Protein AF-A0A2V7Q724-F1 (afdb_monomer_lite)

Sequence (161 aa):
MIMWSYTSRVAALALVVAALACSDRPPGTAPDAPPGVPAPPTPTPSAATSPELLARSLALALGDPAFRAHVKAELDRSPFREHKLPFQRFLAAGPGGGEALATMARRTGVATADLAREADRAIPLEMYLPVPEHRRRWTGDANVLVATAIADHDVPVAFDV

Structure (mmCIF, N/CA/C/O backbone):
data_AF-A0A2V7Q724-F1
#
_entry.id   AF-A0A2V7Q724-F1
#
loop_
_atom_site.group_PDB
_atom_site.id
_atom_site.type_symbol
_atom_site.label_atom_id
_atom_site.label_alt_id
_atom_site.label_comp_id
_atom_site.label_asym_id
_atom_site.label_entity_id
_atom_site.label_seq_id
_atom_site.pdbx_PDB_ins_code
_atom_site.Cartn_x
_atom_site.Cartn_y
_atom_site.Cartn_z
_atom_site.occupancy
_atom_site.B_iso_or_equiv
_atom_site.auth_seq_id
_atom_site.auth_comp_id
_atom_site.auth_asym_id
_atom_site.auth_atom_id
_atom_site.pdbx_PDB_model_num
ATOM 1 N N . MET A 1 1 ? 45.290 34.464 -7.649 1.00 43.31 1 MET A N 1
ATOM 2 C CA . MET A 1 1 ? 45.678 34.904 -6.294 1.00 43.31 1 MET A CA 1
ATOM 3 C C . MET A 1 1 ? 44.991 36.241 -6.046 1.00 43.31 1 MET A C 1
ATOM 5 O O . MET A 1 1 ? 45.466 37.254 -6.532 1.00 43.31 1 MET A O 1
ATOM 9 N N . ILE A 1 2 ? 43.806 36.226 -5.428 1.00 49.03 2 ILE A N 1
ATOM 10 C CA . ILE A 1 2 ? 43.063 37.432 -5.035 1.00 49.03 2 ILE A CA 1
ATOM 11 C C . ILE A 1 2 ? 42.739 37.251 -3.558 1.00 49.03 2 ILE A C 1
ATOM 13 O O . ILE A 1 2 ? 42.029 36.329 -3.170 1.00 49.03 2 ILE A O 1
ATOM 17 N N . MET A 1 3 ? 43.370 38.099 -2.760 1.00 41.12 3 MET A N 1
ATOM 18 C CA . MET A 1 3 ? 43.223 38.226 -1.323 1.00 41.12 3 MET A CA 1
ATOM 19 C C . MET A 1 3 ? 42.362 39.466 -1.095 1.00 41.12 3 MET A C 1
ATOM 21 O O . MET A 1 3 ? 42.745 40.548 -1.529 1.00 41.12 3 MET A O 1
ATOM 25 N N . TRP A 1 4 ? 41.216 39.316 -0.436 1.00 44.16 4 TRP A N 1
ATOM 26 C CA . TRP A 1 4 ? 40.556 40.430 0.240 1.00 44.16 4 TRP A CA 1
ATOM 27 C C . TRP A 1 4 ? 39.804 39.895 1.461 1.00 44.16 4 TRP A C 1
ATOM 29 O O . TRP A 1 4 ? 38.669 39.431 1.389 1.00 44.16 4 TRP A O 1
ATOM 39 N N . SER A 1 5 ? 40.501 39.926 2.591 1.00 51.12 5 SER A N 1
ATOM 40 C CA . SER A 1 5 ? 39.960 39.857 3.947 1.00 51.12 5 SER A CA 1
ATOM 41 C C . SER A 1 5 ? 39.009 41.027 4.180 1.00 51.12 5 SER A C 1
ATOM 43 O O . SER A 1 5 ? 39.367 42.106 3.749 1.00 51.12 5 SER A O 1
ATOM 45 N N . TYR A 1 6 ? 37.901 40.887 4.914 1.00 49.62 6 TYR A N 1
ATOM 46 C CA . TYR A 1 6 ? 37.545 41.852 5.971 1.00 49.62 6 TYR A CA 1
ATOM 47 C C . TYR A 1 6 ? 36.312 41.408 6.784 1.00 49.62 6 TYR A C 1
ATOM 49 O O . TYR A 1 6 ? 35.207 41.255 6.276 1.00 49.62 6 TYR A O 1
ATOM 57 N N . THR A 1 7 ? 36.557 41.317 8.095 1.00 54.69 7 THR A N 1
ATOM 58 C CA . THR A 1 7 ? 35.671 41.655 9.226 1.00 54.69 7 THR A CA 1
ATOM 59 C C . THR A 1 7 ? 34.401 40.852 9.506 1.00 54.69 7 THR A C 1
ATOM 61 O O . THR A 1 7 ? 33.315 41.121 9.005 1.00 54.69 7 THR A O 1
ATOM 64 N N . SER A 1 8 ? 34.572 39.967 10.489 1.00 50.75 8 SER A N 1
ATOM 65 C CA . SER A 1 8 ? 33.755 39.769 11.690 1.00 50.75 8 SER A CA 1
ATOM 66 C C . SER A 1 8 ? 32.510 40.649 11.854 1.00 50.75 8 SER A C 1
ATOM 68 O O . SER A 1 8 ? 32.603 41.867 12.009 1.00 50.75 8 SER A O 1
ATOM 70 N N . ARG A 1 9 ? 31.362 39.989 12.028 1.00 58.19 9 ARG A N 1
ATOM 71 C CA . ARG A 1 9 ? 30.262 40.490 12.856 1.00 58.19 9 ARG A CA 1
ATOM 72 C C . ARG A 1 9 ? 29.872 39.417 13.864 1.00 58.19 9 ARG A C 1
ATOM 74 O O . ARG A 1 9 ? 29.325 38.380 13.511 1.00 58.19 9 ARG A O 1
ATOM 81 N N . VAL A 1 10 ? 30.216 39.690 15.117 1.00 52.09 10 VAL A N 1
ATOM 82 C CA . VAL A 1 10 ? 29.709 39.012 16.309 1.00 52.09 10 VAL A CA 1
ATOM 83 C C . VAL A 1 10 ? 28.299 39.538 16.578 1.00 52.09 10 VAL A C 1
ATOM 85 O O . VAL A 1 10 ? 28.134 40.750 16.669 1.00 52.09 10 VAL A O 1
ATOM 88 N N . ALA A 1 11 ? 27.314 38.648 16.704 1.00 52.06 11 ALA A N 1
ATOM 89 C CA . ALA A 1 11 ? 26.039 38.827 17.419 1.00 52.06 11 ALA A CA 1
ATOM 90 C C . ALA A 1 11 ? 25.198 37.561 17.197 1.00 52.06 11 ALA A C 1
ATOM 92 O O . ALA A 1 11 ? 25.201 37.025 16.099 1.00 52.06 11 ALA A O 1
ATOM 93 N N . ALA A 1 12 ? 24.410 37.023 18.112 1.00 52.56 12 ALA A N 1
ATOM 94 C CA . ALA A 1 12 ? 24.266 37.145 19.549 1.00 52.56 12 ALA A CA 1
ATOM 95 C C . ALA A 1 12 ? 23.524 35.860 19.958 1.00 52.56 12 ALA A C 1
ATOM 97 O O . ALA A 1 12 ? 22.737 35.306 19.191 1.00 52.56 12 ALA A O 1
ATOM 98 N N . LEU A 1 13 ? 23.827 35.382 21.154 1.00 47.59 13 LEU A N 1
ATOM 99 C CA . LEU A 1 13 ? 23.265 34.203 21.793 1.00 47.59 13 LEU A CA 1
ATOM 100 C C . LEU A 1 13 ? 21.746 34.374 21.995 1.00 47.59 13 LEU A C 1
ATOM 102 O O . LEU A 1 13 ? 21.325 35.363 22.591 1.00 47.59 13 LEU A O 1
ATOM 106 N N . ALA A 1 14 ? 20.939 33.397 21.583 1.00 53.50 14 ALA A N 1
ATOM 107 C CA . ALA A 1 14 ? 19.566 33.250 22.063 1.00 53.50 14 ALA A CA 1
ATOM 108 C C . ALA A 1 14 ? 19.327 31.783 22.443 1.00 53.50 14 ALA A C 1
ATOM 110 O O . ALA A 1 14 ? 19.028 30.929 21.612 1.00 53.50 14 ALA A O 1
ATOM 111 N N . LEU A 1 15 ? 19.536 31.515 23.731 1.00 47.84 15 LEU A N 1
ATOM 112 C CA . LEU A 1 15 ? 19.131 30.307 24.441 1.00 47.84 15 LEU A CA 1
ATOM 113 C C . LEU A 1 15 ? 17.601 30.210 24.41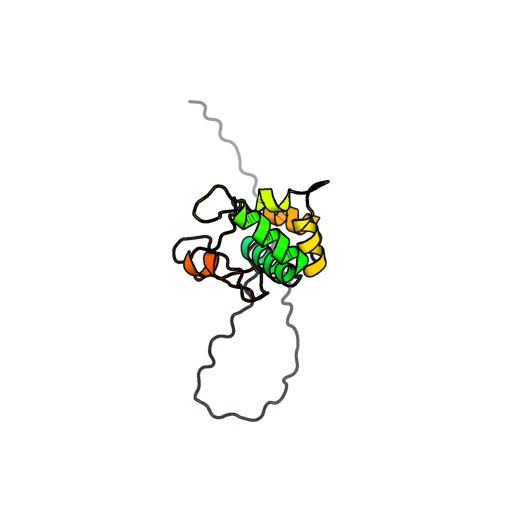7 1.00 47.84 15 LEU A C 1
ATOM 115 O O . LEU A 1 15 ? 16.925 31.025 25.044 1.00 47.84 15 LEU A O 1
ATOM 119 N N . VAL A 1 16 ? 17.054 29.204 23.736 1.00 57.56 16 VAL A N 1
ATOM 120 C CA . VAL A 1 16 ? 15.653 28.805 23.917 1.00 57.56 16 VAL A CA 1
ATOM 121 C C . VAL A 1 16 ? 15.633 27.645 24.904 1.00 57.56 16 VAL A C 1
ATOM 123 O O . VAL A 1 16 ? 15.957 26.508 24.571 1.00 57.56 16 VAL A O 1
ATOM 126 N N . VAL A 1 17 ? 15.282 27.967 26.148 1.00 61.53 17 VAL A N 1
ATOM 127 C CA . VAL A 1 17 ? 14.951 27.003 27.199 1.00 61.53 17 VAL A CA 1
ATOM 128 C C . VAL A 1 17 ? 13.528 26.519 26.924 1.00 61.53 17 VAL A C 1
ATOM 130 O O . VAL A 1 17 ? 12.565 27.234 27.193 1.00 61.53 17 VAL A O 1
ATOM 133 N N . ALA A 1 18 ? 13.385 25.328 26.343 1.00 57.84 18 ALA A N 1
ATOM 134 C CA . ALA A 1 18 ? 12.091 24.664 26.252 1.00 57.84 18 ALA A CA 1
ATOM 135 C C . ALA A 1 18 ? 11.789 23.979 27.591 1.00 57.84 18 ALA A C 1
ATOM 137 O O . ALA A 1 18 ? 12.589 23.198 28.107 1.00 57.84 18 ALA A O 1
ATOM 138 N N . ALA A 1 19 ? 10.644 24.341 28.163 1.00 59.16 19 ALA A N 1
ATOM 139 C CA . ALA A 1 19 ? 10.174 23.909 29.464 1.00 59.16 19 ALA A CA 1
ATOM 140 C C . ALA A 1 19 ? 10.036 22.381 29.563 1.00 59.16 19 ALA A C 1
ATOM 142 O O . ALA A 1 19 ? 9.465 21.724 28.693 1.00 59.16 19 ALA A O 1
ATOM 143 N N . LEU A 1 20 ? 10.524 21.854 30.686 1.00 50.28 20 LEU A N 1
ATOM 144 C CA . LEU A 1 20 ? 10.208 20.539 31.228 1.00 50.28 20 LEU A CA 1
ATOM 145 C C . LEU A 1 20 ? 8.684 20.375 31.320 1.00 50.28 20 LEU A C 1
ATOM 147 O O . LEU A 1 20 ? 8.048 20.916 32.224 1.00 50.28 20 LEU A O 1
ATOM 151 N N . ALA A 1 21 ? 8.097 19.598 30.413 1.00 48.31 21 ALA A N 1
ATOM 152 C CA . ALA A 1 21 ? 6.774 19.026 30.620 1.00 48.31 21 ALA A CA 1
ATOM 153 C C . ALA A 1 21 ? 6.901 17.867 31.624 1.00 48.31 21 ALA A C 1
ATOM 155 O O . ALA A 1 21 ? 6.884 16.693 31.259 1.00 48.31 21 ALA A O 1
ATOM 156 N N . CYS A 1 22 ? 7.070 18.205 32.904 1.00 51.75 22 CYS A N 1
ATOM 157 C CA . CYS A 1 22 ? 6.838 17.275 34.001 1.00 51.75 22 CYS A CA 1
ATOM 158 C C . CYS A 1 22 ? 5.340 16.955 34.017 1.00 51.75 22 CYS A C 1
ATOM 160 O O . CYS A 1 22 ? 4.536 17.735 34.521 1.00 51.75 22 CYS A O 1
ATOM 162 N N . SER A 1 23 ? 4.954 15.829 33.419 1.00 49.91 23 SER A N 1
ATOM 163 C CA . SER A 1 23 ? 3.627 15.265 33.653 1.00 49.91 23 SER A CA 1
ATOM 164 C C . SER A 1 23 ? 3.591 14.738 35.083 1.00 49.91 23 SER A C 1
ATOM 166 O O . SER A 1 23 ? 4.176 13.701 35.387 1.00 49.91 23 SER A O 1
ATOM 168 N N . ASP A 1 24 ? 2.938 15.498 35.953 1.00 50.69 24 ASP A N 1
ATOM 169 C CA . ASP A 1 24 ? 2.616 15.115 37.319 1.00 50.69 24 ASP A CA 1
ATOM 170 C C . ASP A 1 24 ? 1.574 13.985 37.278 1.00 50.69 24 ASP A C 1
ATOM 172 O O . ASP A 1 24 ? 0.452 14.164 36.794 1.00 50.69 24 ASP A O 1
ATOM 176 N N . ARG A 1 25 ? 1.961 12.782 37.710 1.00 50.88 25 ARG A N 1
ATOM 177 C CA . ARG A 1 25 ? 1.044 11.654 37.900 1.00 50.88 25 ARG A CA 1
ATOM 178 C C . ARG A 1 25 ? 1.240 11.133 39.320 1.00 50.88 25 ARG A C 1
ATOM 180 O O . ARG A 1 25 ? 2.311 10.591 39.599 1.00 50.88 25 ARG A O 1
ATOM 187 N N . PRO A 1 26 ? 0.245 11.253 40.216 1.00 60.31 26 PRO A N 1
ATOM 188 C CA . PRO A 1 26 ? 0.351 10.643 41.528 1.00 60.31 26 PRO A CA 1
ATOM 189 C C . PRO A 1 26 ? 0.379 9.107 41.405 1.00 60.31 26 PRO A C 1
ATOM 191 O O . PRO A 1 26 ? -0.214 8.542 40.476 1.00 60.31 26 PRO A O 1
ATOM 194 N N . PRO A 1 27 ? 1.096 8.429 42.316 1.00 50.75 27 PRO A N 1
ATOM 195 C CA . PRO A 1 27 ? 1.435 7.021 42.192 1.00 50.75 27 PRO A CA 1
ATOM 196 C C . PRO A 1 27 ? 0.205 6.144 42.429 1.00 50.75 27 PRO A C 1
ATOM 198 O O . PRO A 1 27 ? -0.467 6.246 43.452 1.00 50.75 27 PRO A O 1
ATOM 201 N N . GLY A 1 28 ? -0.071 5.246 41.483 1.00 37.72 28 GLY A N 1
ATOM 202 C CA . GLY A 1 28 ? -0.939 4.105 41.742 1.00 37.72 28 GLY A CA 1
ATOM 203 C C . GLY A 1 28 ? -0.184 3.116 42.621 1.00 37.72 28 GLY A C 1
ATOM 204 O O . GLY A 1 28 ? 0.817 2.550 42.189 1.00 37.72 28 GLY A O 1
ATOM 205 N N . THR A 1 29 ? -0.636 2.931 43.856 1.00 49.12 29 THR A N 1
ATOM 206 C CA . THR A 1 29 ? -0.117 1.921 44.780 1.00 49.12 29 THR A CA 1
ATOM 207 C C . THR A 1 29 ? -0.375 0.531 44.194 1.00 49.12 29 THR A C 1
ATOM 209 O O . THR A 1 29 ? -1.513 0.064 44.180 1.00 49.12 29 THR A O 1
ATOM 212 N N . ALA A 1 30 ? 0.666 -0.124 43.682 1.00 52.94 30 ALA A N 1
ATOM 213 C CA . ALA A 1 30 ? 0.639 -1.551 43.377 1.00 52.94 30 ALA A CA 1
ATOM 214 C C . ALA A 1 30 ? 1.127 -2.344 44.608 1.00 52.94 30 ALA A C 1
ATOM 216 O O . ALA A 1 30 ? 1.979 -1.835 45.340 1.00 52.94 30 ALA A O 1
ATOM 217 N N . PRO A 1 31 ? 0.607 -3.558 44.867 1.00 51.31 31 PRO A N 1
ATOM 218 C CA . PRO A 1 31 ? 1.101 -4.409 45.945 1.00 51.31 31 PRO A CA 1
ATOM 219 C C . PRO A 1 31 ? 2.533 -4.871 45.651 1.00 51.31 31 PRO A C 1
ATOM 221 O O . PRO A 1 31 ? 2.845 -5.208 44.508 1.00 51.31 31 PRO A O 1
ATOM 224 N N . ASP A 1 32 ? 3.366 -4.908 46.692 1.00 49.59 32 ASP A N 1
ATOM 225 C CA . ASP A 1 32 ? 4.729 -5.450 46.672 1.00 49.59 32 ASP A CA 1
ATOM 226 C C . ASP A 1 32 ? 4.777 -6.817 45.966 1.00 49.59 32 ASP A C 1
ATOM 228 O O . ASP A 1 32 ? 4.123 -7.776 46.385 1.00 49.59 32 ASP A O 1
ATOM 232 N N . ALA A 1 33 ? 5.575 -6.903 44.901 1.00 57.56 33 ALA A N 1
ATOM 233 C CA . ALA A 1 33 ? 5.959 -8.153 44.257 1.00 57.56 33 ALA A CA 1
ATOM 234 C C . ALA A 1 33 ? 7.447 -8.433 44.553 1.00 57.56 33 ALA A C 1
ATOM 236 O O . ALA A 1 33 ? 8.237 -7.489 44.630 1.00 57.56 33 ALA A O 1
ATOM 237 N N . PRO A 1 34 ? 7.858 -9.704 44.730 1.00 55.53 34 PRO A N 1
ATOM 238 C CA . PRO A 1 34 ? 9.189 -10.044 45.224 1.00 55.53 34 PRO A CA 1
ATOM 239 C C . PRO A 1 34 ? 10.306 -9.597 44.263 1.00 55.53 34 PRO A C 1
ATOM 241 O O . PRO A 1 34 ? 10.118 -9.627 43.044 1.00 55.53 34 PRO A O 1
ATOM 244 N N . PRO A 1 35 ? 11.499 -9.249 44.777 1.00 53.69 35 PRO A N 1
ATOM 245 C CA . PRO A 1 35 ? 12.625 -8.858 43.942 1.00 53.69 35 PRO A CA 1
ATOM 246 C C . PRO A 1 35 ? 13.177 -10.089 43.215 1.00 53.69 35 PRO A C 1
ATOM 248 O O . PRO A 1 35 ? 13.554 -11.063 43.866 1.00 53.69 35 PRO A O 1
ATOM 251 N N . GLY A 1 36 ? 13.274 -10.055 41.880 1.00 59.56 36 GLY A N 1
ATOM 252 C CA . GLY A 1 36 ? 14.086 -11.069 41.195 1.00 59.56 36 GLY A CA 1
ATOM 253 C C . GLY A 1 36 ? 13.810 -11.433 39.742 1.00 59.56 36 GLY A C 1
ATOM 254 O O . GLY A 1 36 ? 14.354 -12.445 39.313 1.00 59.56 36 GLY A O 1
ATOM 255 N N . VAL A 1 37 ? 13.043 -10.670 38.956 1.00 55.28 37 VAL A N 1
ATOM 256 C CA . VAL A 1 37 ? 13.021 -10.879 37.494 1.00 55.28 37 VAL A CA 1
ATOM 257 C C . VAL A 1 37 ? 13.244 -9.548 36.770 1.00 55.28 37 VAL A C 1
ATOM 259 O O . VAL A 1 37 ? 12.431 -8.636 36.926 1.00 55.28 37 VAL A O 1
ATOM 262 N N . PRO A 1 38 ? 14.340 -9.368 36.007 1.00 57.88 38 PRO A N 1
ATOM 263 C CA . PRO A 1 38 ? 14.423 -8.242 35.093 1.00 57.88 38 PRO A CA 1
ATOM 264 C C . PRO A 1 38 ? 13.329 -8.428 34.042 1.00 57.88 38 PRO A C 1
ATOM 266 O O . PRO A 1 38 ? 13.340 -9.394 33.278 1.00 57.88 38 PRO A O 1
ATOM 269 N N . ALA A 1 39 ? 12.351 -7.523 34.050 1.00 63.38 39 ALA A N 1
ATOM 270 C CA . ALA A 1 39 ? 11.365 -7.443 32.989 1.00 63.38 39 ALA A CA 1
ATOM 271 C C . ALA A 1 39 ? 12.102 -7.259 31.649 1.00 63.38 39 ALA A C 1
ATOM 273 O O . ALA A 1 39 ? 13.088 -6.512 31.602 1.00 63.38 39 ALA A O 1
ATOM 274 N N . PRO A 1 40 ? 11.662 -7.921 30.563 1.00 65.06 40 PRO A N 1
ATOM 275 C CA . PRO A 1 40 ? 12.177 -7.605 29.240 1.00 65.06 40 PRO A CA 1
ATOM 276 C C . PRO A 1 40 ? 11.982 -6.102 28.996 1.00 65.06 40 PRO A C 1
ATOM 278 O O . PRO A 1 40 ? 10.957 -5.556 29.419 1.00 65.06 40 PRO A O 1
ATOM 281 N N . PRO A 1 41 ? 12.948 -5.412 28.366 1.00 59.69 41 PRO A N 1
ATOM 282 C CA . PRO A 1 41 ? 12.799 -3.996 28.085 1.00 59.69 41 PRO A CA 1
ATOM 283 C C . PRO A 1 41 ? 11.524 -3.806 27.268 1.00 59.69 41 PRO A C 1
ATOM 285 O O . PRO A 1 41 ? 11.392 -4.346 26.169 1.00 59.69 41 PRO A O 1
ATOM 288 N N . THR A 1 42 ? 10.567 -3.060 27.818 1.00 50.41 42 THR A N 1
ATOM 289 C CA . THR A 1 42 ? 9.428 -2.570 27.051 1.00 50.41 42 THR A CA 1
ATOM 290 C C . THR A 1 42 ? 10.015 -1.773 25.890 1.00 50.41 42 THR A C 1
ATOM 292 O O . THR A 1 42 ? 10.783 -0.843 26.158 1.00 50.41 42 THR A O 1
ATOM 295 N N . PRO A 1 43 ? 9.739 -2.119 24.620 1.00 53.47 43 PRO A N 1
ATOM 296 C CA . PRO A 1 43 ? 10.235 -1.319 23.517 1.00 53.47 43 PRO A CA 1
ATOM 297 C C . PRO A 1 43 ? 9.670 0.089 23.691 1.00 53.47 43 PRO A C 1
ATOM 299 O O . PRO A 1 43 ? 8.456 0.298 23.666 1.00 53.47 43 PRO A O 1
ATOM 302 N N . THR A 1 44 ? 10.552 1.056 23.933 1.00 46.16 44 THR A N 1
ATOM 303 C CA . THR A 1 44 ? 10.211 2.472 23.845 1.00 46.16 44 THR A CA 1
ATOM 304 C C . THR A 1 44 ? 9.594 2.678 22.463 1.00 46.16 44 THR A C 1
ATOM 306 O O . THR A 1 44 ? 10.186 2.191 21.496 1.00 46.16 44 THR A O 1
ATOM 309 N N . PRO A 1 45 ? 8.430 3.341 22.322 1.00 47.19 45 PRO A N 1
ATOM 310 C CA . PRO A 1 45 ? 7.904 3.660 21.005 1.00 47.19 45 PRO A CA 1
ATOM 311 C C . PRO A 1 45 ? 8.921 4.571 20.318 1.00 47.19 45 PRO A C 1
ATOM 313 O O . PRO A 1 45 ? 8.977 5.772 20.577 1.00 47.19 45 PRO A O 1
ATOM 316 N N . SER A 1 46 ? 9.782 3.972 19.497 1.00 52.97 46 SER A N 1
ATOM 317 C CA . SER A 1 46 ? 10.646 4.701 18.587 1.00 52.97 46 SER A CA 1
ATOM 318 C C . SER A 1 46 ? 9.725 5.540 17.715 1.00 52.97 46 SER A C 1
ATOM 320 O O . SER A 1 46 ? 8.680 5.051 17.272 1.00 52.97 46 SER A O 1
ATOM 322 N N . ALA A 1 47 ? 10.063 6.812 17.510 1.00 61.47 47 ALA A N 1
ATOM 323 C CA . ALA A 1 47 ? 9.379 7.595 16.496 1.00 61.47 47 ALA A CA 1
ATOM 324 C C . ALA A 1 47 ? 9.507 6.813 15.183 1.00 61.47 47 ALA A C 1
ATOM 326 O O . ALA A 1 47 ? 10.625 6.588 14.720 1.00 61.47 47 ALA A O 1
ATOM 327 N N . ALA A 1 48 ? 8.381 6.316 14.664 1.00 62.34 48 ALA A N 1
ATOM 328 C CA . ALA A 1 48 ? 8.391 5.449 13.496 1.00 62.34 48 ALA A CA 1
ATOM 329 C C . ALA A 1 48 ? 9.107 6.168 12.350 1.00 62.34 48 ALA A C 1
ATOM 331 O O . ALA A 1 48 ? 8.812 7.333 12.064 1.00 62.34 48 ALA A O 1
ATOM 332 N N . THR A 1 49 ? 10.048 5.484 11.706 1.00 81.62 49 THR A N 1
ATOM 333 C CA . THR A 1 49 ? 10.684 6.018 10.499 1.00 81.62 49 THR A CA 1
ATOM 334 C C . THR A 1 49 ? 9.648 6.133 9.371 1.00 81.62 49 THR A C 1
ATOM 336 O O . THR A 1 49 ? 8.611 5.463 9.396 1.00 81.62 49 THR A O 1
ATOM 339 N N . SER A 1 50 ? 9.892 6.971 8.355 1.00 84.56 50 SER A N 1
ATOM 340 C CA . SER A 1 50 ? 8.968 7.093 7.212 1.00 84.56 50 SER A CA 1
ATOM 341 C C . SER A 1 50 ? 8.634 5.733 6.566 1.00 84.56 50 SER A C 1
ATOM 343 O O . SER A 1 50 ? 7.452 5.476 6.321 1.00 84.56 50 SER A O 1
ATOM 345 N N . PRO A 1 51 ? 9.597 4.805 6.358 1.00 90.44 51 PRO A N 1
ATOM 346 C CA . PRO A 1 51 ? 9.286 3.460 5.877 1.00 90.44 51 PRO A CA 1
ATOM 347 C C . PRO A 1 51 ? 8.394 2.648 6.822 1.00 90.44 51 PRO A C 1
ATOM 349 O O . PRO A 1 51 ? 7.485 1.968 6.351 1.00 90.44 51 PRO A O 1
ATOM 352 N N . GLU A 1 52 ? 8.602 2.727 8.138 1.00 92.88 52 GLU A N 1
ATOM 353 C CA . GLU A 1 52 ? 7.764 2.028 9.124 1.00 92.88 52 GLU A CA 1
ATOM 354 C C . GLU A 1 52 ? 6.330 2.564 9.132 1.00 92.88 52 GLU A C 1
ATOM 356 O O . GLU A 1 52 ? 5.382 1.785 9.208 1.00 92.88 52 GLU A O 1
ATOM 361 N N . LEU A 1 53 ? 6.145 3.882 8.997 1.00 93.56 53 LEU A N 1
ATOM 362 C CA . LEU A 1 53 ? 4.820 4.490 8.872 1.00 93.56 53 LEU A CA 1
ATOM 363 C C . LEU A 1 53 ? 4.096 3.984 7.618 1.00 93.56 53 LEU A C 1
ATOM 365 O O . LEU A 1 53 ? 2.914 3.626 7.684 1.00 93.56 53 LEU A O 1
ATOM 369 N N . LEU A 1 54 ? 4.797 3.921 6.483 1.00 95.56 54 LEU A N 1
ATOM 370 C CA . LEU A 1 54 ? 4.254 3.401 5.227 1.00 95.56 54 LEU A CA 1
ATOM 371 C C . LEU A 1 54 ? 3.927 1.905 5.328 1.00 95.56 54 LEU A C 1
ATOM 373 O O . LEU A 1 54 ? 2.839 1.495 4.922 1.00 95.56 54 LEU A O 1
ATOM 377 N N . ALA A 1 55 ? 4.814 1.105 5.921 1.00 96.00 55 ALA A N 1
ATOM 378 C CA . ALA A 1 55 ? 4.615 -0.327 6.131 1.00 96.00 55 ALA A CA 1
ATOM 379 C C . ALA A 1 55 ? 3.437 -0.616 7.065 1.00 96.00 55 ALA A C 1
ATOM 381 O O . ALA A 1 55 ? 2.568 -1.420 6.729 1.00 96.00 55 ALA A O 1
ATOM 382 N N . ARG A 1 56 ? 3.339 0.101 8.188 1.00 96.69 56 ARG A N 1
ATOM 383 C CA . ARG A 1 56 ? 2.188 0.017 9.093 1.00 96.69 56 ARG A CA 1
ATOM 384 C C . ARG A 1 56 ? 0.891 0.394 8.384 1.00 96.69 56 ARG A C 1
ATOM 386 O O . ARG A 1 56 ? -0.129 -0.265 8.567 1.00 96.69 56 ARG A O 1
ATOM 393 N N . SER A 1 57 ? 0.921 1.444 7.564 1.00 97.00 57 SER A N 1
ATOM 394 C CA . SER A 1 57 ? -0.256 1.884 6.811 1.00 97.00 57 SER A CA 1
ATOM 395 C C . SER A 1 57 ? -0.689 0.865 5.761 1.00 97.00 57 SER A C 1
ATOM 397 O O . SER A 1 57 ? -1.886 0.651 5.573 1.00 97.00 57 SER A O 1
ATOM 399 N N . LEU A 1 58 ? 0.273 0.203 5.116 1.00 97.56 58 LEU A N 1
ATOM 400 C CA . LEU A 1 58 ? 0.011 -0.898 4.199 1.00 97.56 58 LEU A CA 1
ATOM 401 C C . LEU A 1 58 ? -0.588 -2.101 4.939 1.00 97.56 58 LEU A C 1
ATOM 403 O O . LEU A 1 58 ? -1.583 -2.643 4.470 1.00 97.56 58 LEU A O 1
ATOM 407 N N . ALA A 1 59 ? -0.043 -2.479 6.098 1.00 97.94 59 ALA A N 1
ATOM 408 C CA . ALA A 1 59 ? -0.542 -3.598 6.901 1.00 97.94 59 ALA A CA 1
ATOM 409 C C . ALA A 1 59 ? -2.018 -3.410 7.289 1.00 97.94 59 ALA A C 1
ATOM 411 O O . ALA A 1 59 ? -2.860 -4.246 6.973 1.00 97.94 59 ALA A O 1
ATOM 412 N N . LEU A 1 60 ? -2.369 -2.236 7.823 1.00 97.75 60 LEU A N 1
ATOM 413 C CA . LEU A 1 60 ? -3.755 -1.896 8.175 1.00 97.75 60 LEU A CA 1
ATOM 414 C C . LEU A 1 60 ? -4.702 -1.870 6.962 1.00 97.75 60 LEU A C 1
ATOM 416 O O . LEU A 1 60 ? -5.903 -2.151 7.086 1.00 97.75 60 LEU A O 1
ATOM 420 N N . ALA A 1 61 ? -4.179 -1.511 5.786 1.00 97.12 61 ALA A N 1
ATOM 421 C CA . ALA A 1 61 ? -4.930 -1.549 4.539 1.00 97.12 61 ALA A CA 1
ATOM 422 C C . ALA A 1 61 ? -5.165 -2.979 4.048 1.00 97.12 61 ALA A C 1
ATOM 424 O O . ALA A 1 61 ? -6.267 -3.288 3.600 1.00 97.12 61 ALA A O 1
ATOM 425 N N . LEU A 1 62 ? -4.178 -3.867 4.194 1.00 97.44 62 LEU A N 1
ATOM 426 C CA . LEU A 1 62 ? -4.305 -5.289 3.870 1.00 97.44 62 LEU A CA 1
ATOM 427 C C . LEU A 1 62 ? -5.364 -5.996 4.721 1.00 97.44 62 LEU A C 1
ATOM 429 O O . LEU A 1 62 ? -5.819 -7.065 4.320 1.00 97.44 62 LEU A O 1
ATOM 433 N N . GLY A 1 63 ? -5.810 -5.413 5.839 1.00 95.81 63 GLY A N 1
ATOM 434 C CA . GLY A 1 63 ? -6.940 -5.935 6.610 1.00 95.81 63 GLY A CA 1
ATOM 435 C C . GLY A 1 63 ? -8.249 -5.953 5.806 1.00 95.81 63 GLY A C 1
ATOM 436 O O . GLY A 1 63 ? -9.152 -6.734 6.103 1.00 95.81 63 GLY A O 1
ATOM 437 N N . ASP A 1 64 ? -8.352 -5.144 4.746 1.00 95.69 64 ASP A N 1
ATOM 438 C CA . ASP A 1 64 ? -9.457 -5.178 3.789 1.00 95.69 64 ASP A CA 1
ATOM 439 C C . ASP A 1 64 ? -9.258 -6.297 2.736 1.00 95.69 64 ASP A C 1
ATOM 441 O O . ASP A 1 64 ? -8.261 -6.287 2.003 1.00 95.69 64 ASP A O 1
ATOM 445 N N . PRO A 1 65 ? -10.184 -7.273 2.613 1.00 96.31 65 PRO A N 1
ATOM 446 C CA . PRO A 1 65 ? -10.032 -8.384 1.673 1.00 96.31 65 PRO A CA 1
ATOM 447 C C . PRO A 1 65 ? -9.946 -7.973 0.199 1.00 96.31 65 PRO A C 1
ATOM 449 O O . PRO A 1 65 ? -9.228 -8.621 -0.563 1.00 96.31 65 PRO A O 1
ATOM 452 N N . ALA A 1 66 ? -10.655 -6.919 -0.215 1.00 95.50 66 ALA A N 1
ATOM 453 C CA . ALA A 1 66 ? -10.641 -6.461 -1.601 1.00 95.50 66 ALA A CA 1
ATOM 454 C C . ALA A 1 66 ? -9.307 -5.780 -1.930 1.00 95.50 66 ALA A C 1
ATOM 456 O O . ALA A 1 66 ? -8.693 -6.080 -2.956 1.00 95.50 66 ALA A O 1
ATOM 457 N N . PHE A 1 67 ? -8.808 -4.938 -1.023 1.00 96.25 67 PHE A N 1
ATOM 458 C CA . PHE A 1 67 ? -7.491 -4.324 -1.163 1.00 96.25 67 PHE A CA 1
ATOM 459 C C . PHE A 1 67 ? -6.374 -5.371 -1.179 1.00 96.25 67 PHE A C 1
ATOM 461 O O . PHE A 1 67 ? -5.467 -5.317 -2.009 1.00 96.25 67 PHE A O 1
ATOM 468 N N . ARG A 1 68 ? -6.460 -6.385 -0.316 1.00 96.75 68 ARG A N 1
ATOM 469 C CA . ARG A 1 68 ? -5.488 -7.480 -0.282 1.00 96.75 68 ARG A CA 1
ATOM 470 C C . ARG A 1 68 ? -5.490 -8.316 -1.562 1.00 96.75 68 ARG A C 1
ATOM 472 O O . ARG A 1 68 ? -4.419 -8.654 -2.066 1.00 96.75 68 ARG A O 1
ATOM 479 N N . ALA A 1 69 ? -6.664 -8.596 -2.130 1.00 96.75 69 ALA A N 1
ATOM 480 C CA . ALA A 1 69 ? -6.776 -9.248 -3.435 1.00 96.75 69 ALA A CA 1
ATOM 481 C C . ALA A 1 69 ? -6.163 -8.393 -4.558 1.00 96.75 69 ALA A C 1
ATOM 483 O O . ALA A 1 69 ? -5.473 -8.926 -5.429 1.00 96.75 69 ALA A O 1
ATOM 484 N N . HIS A 1 70 ? -6.351 -7.070 -4.511 1.00 95.75 70 HIS A N 1
ATOM 485 C CA . HIS A 1 70 ? -5.723 -6.138 -5.446 1.00 95.75 70 HIS A CA 1
ATOM 486 C C . HIS A 1 70 ? -4.188 -6.161 -5.344 1.00 95.75 70 HIS A C 1
ATOM 488 O O . HIS A 1 70 ? -3.519 -6.351 -6.360 1.00 95.75 70 HIS A O 1
ATOM 494 N N . VAL A 1 71 ? -3.626 -6.067 -4.132 1.00 96.50 71 VAL A N 1
ATOM 495 C CA . VAL A 1 71 ? -2.171 -6.158 -3.902 1.00 96.50 71 VAL A CA 1
ATOM 496 C C . VAL A 1 71 ? -1.614 -7.483 -4.419 1.00 96.50 71 VAL A C 1
ATOM 498 O O . VAL A 1 71 ? -0.610 -7.496 -5.132 1.00 96.50 71 VAL A O 1
ATOM 501 N N . LYS A 1 72 ? -2.285 -8.604 -4.127 1.00 96.38 72 LYS A N 1
ATOM 502 C CA . LYS A 1 72 ? -1.890 -9.912 -4.659 1.00 96.38 72 LYS A CA 1
ATOM 503 C C . LYS A 1 72 ? -1.871 -9.919 -6.190 1.00 96.38 72 LYS A C 1
ATOM 505 O O . LYS A 1 72 ? -0.900 -10.385 -6.778 1.00 96.38 72 LYS A O 1
ATOM 510 N N . ALA A 1 73 ? -2.906 -9.382 -6.834 1.00 95.88 73 ALA A N 1
ATOM 511 C CA . ALA A 1 73 ? -2.976 -9.327 -8.289 1.00 95.88 73 ALA A CA 1
ATOM 512 C C . ALA A 1 73 ? -1.867 -8.453 -8.906 1.00 95.88 73 ALA A C 1
ATOM 514 O O . ALA A 1 73 ? -1.386 -8.774 -9.991 1.00 95.88 73 ALA A O 1
ATOM 515 N N . GLU A 1 74 ? -1.462 -7.360 -8.252 1.00 96.00 74 GLU A N 1
ATOM 516 C CA . GLU A 1 74 ? -0.318 -6.536 -8.678 1.00 96.00 74 GLU A CA 1
ATOM 517 C C . GLU A 1 74 ? 1.013 -7.290 -8.545 1.00 96.00 74 GLU A C 1
ATOM 519 O O . GLU A 1 74 ? 1.820 -7.277 -9.475 1.00 96.00 74 GLU A O 1
ATOM 524 N N . LEU A 1 75 ? 1.229 -7.997 -7.429 1.00 96.00 75 LEU A N 1
ATOM 525 C CA . LEU A 1 75 ? 2.423 -8.824 -7.219 1.00 96.00 75 LEU A CA 1
ATOM 526 C C . LEU A 1 75 ? 2.503 -9.966 -8.244 1.00 96.00 75 LEU A C 1
ATOM 528 O O . LEU A 1 75 ? 3.551 -10.170 -8.849 1.00 96.00 75 LEU A O 1
ATOM 532 N N . ASP A 1 76 ? 1.400 -10.674 -8.496 1.00 94.88 76 ASP A N 1
ATOM 533 C CA . ASP A 1 76 ? 1.344 -11.783 -9.463 1.00 94.88 76 ASP A CA 1
ATOM 534 C C . ASP A 1 76 ? 1.548 -11.319 -10.920 1.00 94.88 76 ASP A C 1
ATOM 536 O O . ASP A 1 76 ? 1.993 -12.098 -11.762 1.00 94.88 76 ASP A O 1
ATOM 540 N N . ARG A 1 77 ? 1.262 -10.045 -11.225 1.00 95.06 77 ARG A N 1
ATOM 541 C CA . ARG A 1 77 ? 1.532 -9.418 -12.533 1.00 95.06 77 ARG A CA 1
ATOM 5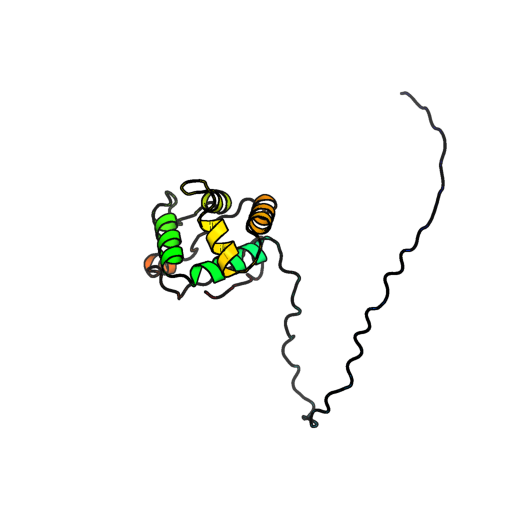42 C C . ARG A 1 77 ? 2.956 -8.894 -12.687 1.00 95.06 77 ARG A C 1
ATOM 544 O O . ARG A 1 77 ? 3.312 -8.423 -13.769 1.00 95.06 77 ARG A O 1
ATOM 551 N N . SER A 1 78 ? 3.763 -8.922 -11.630 1.00 95.06 78 SER A N 1
ATOM 552 C CA . SER A 1 78 ? 5.138 -8.446 -11.695 1.00 95.06 78 SER A CA 1
ATOM 553 C C . SER A 1 78 ? 5.952 -9.264 -12.712 1.00 95.06 78 SER A C 1
ATOM 555 O O . SER A 1 78 ? 5.928 -10.493 -12.672 1.00 95.06 78 SER A O 1
ATOM 557 N N . PRO A 1 79 ? 6.727 -8.617 -13.604 1.00 94.06 79 PRO A N 1
ATOM 558 C CA . PRO A 1 79 ? 7.584 -9.323 -14.556 1.00 94.06 79 PRO A CA 1
ATOM 559 C C . PRO A 1 79 ? 8.842 -9.918 -13.897 1.00 94.06 79 PRO A C 1
ATOM 561 O O . PRO A 1 79 ? 9.619 -10.608 -14.555 1.00 94.06 79 PRO A O 1
ATOM 564 N N . PHE A 1 80 ? 9.086 -9.632 -12.614 1.00 93.88 80 PHE A N 1
ATOM 565 C CA . PHE A 1 80 ? 10.262 -10.101 -11.889 1.00 93.88 80 PHE A CA 1
ATOM 566 C C . PHE A 1 80 ? 9.993 -11.454 -11.223 1.00 93.88 80 PHE A C 1
ATOM 568 O O . PHE A 1 80 ? 8.951 -11.661 -10.610 1.00 93.88 80 PHE A O 1
ATOM 575 N N . ARG A 1 81 ? 10.985 -12.355 -11.228 1.00 90.38 81 ARG A N 1
ATOM 576 C CA . ARG A 1 81 ? 10.900 -13.691 -10.592 1.00 90.38 81 ARG A CA 1
ATOM 577 C C . ARG A 1 81 ? 10.518 -13.651 -9.103 1.00 90.38 81 ARG A C 1
ATOM 579 O O . ARG A 1 81 ? 9.912 -14.582 -8.569 1.00 90.38 81 ARG A O 1
ATOM 586 N N . GLU A 1 82 ? 10.918 -12.590 -8.414 1.00 89.19 82 GLU A N 1
ATOM 587 C CA . GLU A 1 82 ? 10.628 -12.363 -6.993 1.00 89.19 82 GLU A CA 1
ATOM 588 C C . GLU A 1 82 ? 9.278 -11.683 -6.747 1.00 89.19 82 GLU A C 1
ATOM 590 O O . GLU A 1 82 ? 8.907 -11.468 -5.598 1.00 89.19 82 GLU A O 1
ATOM 595 N N . HIS A 1 83 ? 8.534 -11.394 -7.815 1.00 94.31 83 HIS A N 1
ATOM 596 C CA . HIS A 1 83 ? 7.269 -10.668 -7.801 1.00 94.31 83 HIS A CA 1
ATOM 597 C C . HIS A 1 83 ? 7.418 -9.268 -7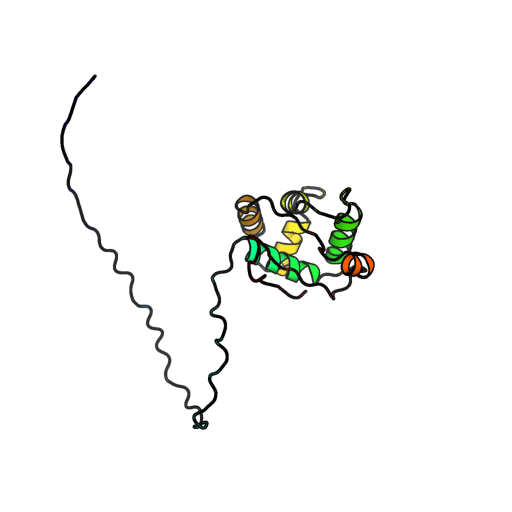.186 1.00 94.31 83 HIS A C 1
ATOM 599 O O . HIS A 1 83 ? 6.542 -8.786 -6.476 1.00 94.31 83 HIS A O 1
ATOM 605 N N . LYS A 1 84 ? 8.560 -8.613 -7.440 1.00 95.25 84 LYS A N 1
ATOM 606 C CA . LYS A 1 84 ? 8.852 -7.271 -6.930 1.00 95.25 84 LYS A CA 1
ATOM 607 C C . LYS A 1 84 ? 7.905 -6.235 -7.520 1.00 95.25 84 LYS A C 1
ATOM 609 O O . LYS A 1 84 ? 7.691 -6.200 -8.734 1.00 95.25 84 LYS A O 1
ATOM 614 N N . LEU A 1 85 ? 7.386 -5.362 -6.671 1.00 96.00 85 LEU A N 1
ATOM 615 C CA . LEU A 1 85 ? 6.499 -4.273 -7.044 1.00 96.00 85 LEU A CA 1
ATOM 616 C C . LEU A 1 85 ? 7.093 -2.942 -6.558 1.00 96.00 85 LEU A C 1
ATOM 618 O O . LEU A 1 85 ? 7.202 -2.745 -5.348 1.00 96.00 85 LEU A O 1
ATOM 622 N N . PRO A 1 86 ? 7.461 -2.012 -7.462 1.00 95.88 86 PRO A N 1
ATOM 623 C CA . PRO A 1 86 ? 7.899 -0.676 -7.066 1.00 95.88 86 PRO A CA 1
ATOM 624 C C . PRO A 1 86 ? 6.779 0.045 -6.308 1.00 95.88 86 PRO A C 1
ATOM 626 O O . PRO A 1 86 ? 5.708 0.297 -6.868 1.00 95.88 86 PRO A O 1
ATOM 629 N N . PHE A 1 87 ? 7.015 0.356 -5.036 1.00 95.69 87 PHE A N 1
ATOM 630 C CA . PHE A 1 87 ? 5.969 0.769 -4.104 1.00 95.69 87 PHE A CA 1
ATOM 631 C C . PHE A 1 87 ? 5.397 2.144 -4.455 1.00 95.69 87 PHE A C 1
ATOM 633 O O . PHE A 1 87 ? 4.183 2.282 -4.568 1.00 95.69 87 PHE A O 1
ATOM 640 N N . GLN A 1 88 ? 6.242 3.138 -4.745 1.00 94.88 88 GLN A N 1
ATOM 641 C CA . GLN A 1 88 ? 5.779 4.467 -5.164 1.00 94.88 88 GLN A CA 1
ATOM 642 C C . GLN A 1 88 ? 4.932 4.407 -6.445 1.00 94.88 88 GLN A C 1
ATOM 644 O O . GLN A 1 88 ? 3.909 5.082 -6.553 1.00 94.88 88 GLN A O 1
ATOM 649 N N . ARG A 1 89 ? 5.306 3.546 -7.403 1.00 94.81 89 ARG A N 1
ATOM 650 C CA . ARG A 1 89 ? 4.525 3.350 -8.635 1.00 94.81 89 ARG A CA 1
ATOM 651 C C . ARG A 1 89 ? 3.166 2.722 -8.342 1.00 94.81 89 ARG A C 1
ATOM 653 O O . ARG A 1 89 ? 2.179 3.129 -8.941 1.00 94.81 89 ARG A O 1
ATOM 660 N N . PHE A 1 90 ? 3.123 1.742 -7.443 1.00 96.00 90 PHE A N 1
ATOM 661 C CA . PHE A 1 90 ? 1.877 1.137 -6.985 1.00 96.00 90 PHE A CA 1
ATOM 662 C C . PHE A 1 90 ? 0.966 2.169 -6.307 1.00 96.00 90 PHE A C 1
ATOM 664 O O . PHE A 1 90 ? -0.215 2.242 -6.634 1.00 96.00 90 PHE A O 1
ATOM 671 N N . LEU A 1 91 ? 1.515 3.025 -5.439 1.00 95.50 91 LEU A N 1
ATOM 672 C CA . LEU A 1 91 ? 0.748 4.087 -4.785 1.00 95.50 91 LEU A CA 1
ATOM 673 C C . LEU A 1 91 ? 0.168 5.092 -5.781 1.00 95.50 91 LEU A C 1
ATOM 675 O O . LEU A 1 91 ? -0.954 5.541 -5.584 1.00 95.50 91 LEU A O 1
ATOM 679 N N . ALA A 1 92 ? 0.898 5.422 -6.846 1.00 93.19 92 ALA A N 1
ATOM 680 C CA . ALA A 1 92 ? 0.446 6.355 -7.876 1.00 93.19 92 ALA A CA 1
ATOM 681 C C . ALA A 1 92 ? -0.517 5.735 -8.912 1.00 93.19 92 ALA A C 1
ATOM 683 O O . ALA A 1 92 ? -1.109 6.470 -9.702 1.00 93.19 92 ALA A O 1
ATOM 684 N N . ALA A 1 93 ? -0.678 4.409 -8.940 1.00 91.50 93 ALA A N 1
ATOM 685 C CA . ALA A 1 93 ? -1.469 3.709 -9.951 1.00 91.50 93 ALA A CA 1
ATOM 686 C C . ALA A 1 93 ? -2.995 3.847 -9.746 1.00 91.50 93 ALA A C 1
ATOM 688 O O . ALA A 1 93 ? -3.475 4.238 -8.680 1.00 91.50 93 ALA A O 1
ATOM 689 N N . GLY A 1 94 ? -3.755 3.495 -10.791 1.00 79.69 94 GLY A N 1
ATOM 690 C CA . GLY A 1 94 ? -5.224 3.457 -10.802 1.00 79.69 94 GLY A CA 1
ATOM 691 C C . GLY A 1 94 ? -5.885 4.608 -11.582 1.00 79.69 94 GLY A C 1
ATOM 692 O O . GLY A 1 94 ? -5.223 5.592 -11.925 1.00 79.69 94 GLY A O 1
ATOM 693 N N . PRO A 1 95 ? -7.189 4.508 -11.904 1.00 70.00 95 PRO A N 1
ATOM 694 C CA . PRO A 1 95 ? -7.937 5.587 -12.550 1.00 70.00 95 PRO A CA 1
ATOM 695 C C . PRO A 1 95 ? -7.957 6.847 -11.673 1.00 70.00 95 PRO A C 1
ATOM 697 O O . PRO A 1 95 ? -8.412 6.805 -10.535 1.00 70.00 95 PRO A O 1
ATOM 700 N N . GLY A 1 96 ? -7.443 7.967 -12.189 1.00 65.56 96 GLY A N 1
ATOM 701 C CA . GLY A 1 96 ? -7.266 9.202 -11.407 1.00 65.56 96 GLY A CA 1
ATOM 702 C C . GLY A 1 96 ? -6.044 9.208 -10.474 1.00 65.56 96 GLY A C 1
ATOM 703 O O . GLY A 1 96 ? -5.764 10.246 -9.882 1.00 65.56 96 GLY A O 1
ATOM 704 N N . GLY A 1 97 ? -5.298 8.096 -10.405 1.00 75.44 97 GLY A N 1
ATOM 705 C CA . GLY A 1 97 ? -4.130 7.886 -9.546 1.00 75.44 97 GLY A CA 1
ATOM 706 C C . GLY A 1 97 ? -4.477 7.760 -8.059 1.00 75.44 97 GLY A C 1
ATOM 707 O O . GLY A 1 97 ? -5.426 8.366 -7.567 1.00 75.44 97 GLY A O 1
ATOM 708 N N . GLY A 1 98 ? -3.690 6.989 -7.303 1.00 87.94 98 GLY A N 1
ATOM 709 C CA . GLY A 1 98 ? -3.741 7.072 -5.841 1.00 87.94 98 GLY A CA 1
ATOM 710 C C . GLY A 1 98 ? -4.748 6.167 -5.137 1.00 87.94 98 GLY A C 1
ATOM 711 O O . GLY A 1 98 ? -4.974 6.373 -3.948 1.00 87.94 98 GLY A O 1
ATOM 712 N N . GLU A 1 99 ? -5.369 5.180 -5.794 1.00 93.38 99 GLU A N 1
ATOM 713 C CA .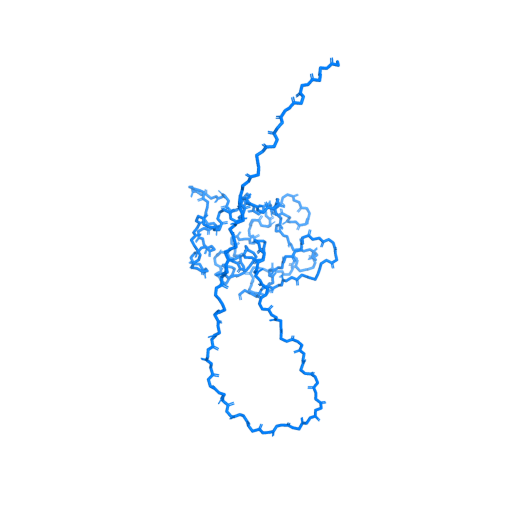 GLU A 1 99 ? -6.401 4.348 -5.142 1.00 93.38 99 GLU A CA 1
ATOM 714 C C . GLU A 1 99 ? -5.842 3.579 -3.934 1.00 93.38 99 GLU A C 1
ATOM 716 O O . GLU A 1 99 ? -6.452 3.550 -2.856 1.00 93.38 99 GLU A O 1
ATOM 721 N N . ALA A 1 100 ? -4.646 3.006 -4.087 1.00 95.31 100 ALA A N 1
ATOM 722 C CA . ALA A 1 100 ? -3.972 2.308 -3.003 1.00 95.31 100 ALA A CA 1
ATOM 723 C C . ALA A 1 100 ? -3.618 3.252 -1.850 1.00 95.31 100 ALA A C 1
ATOM 725 O O . ALA A 1 100 ? -3.898 2.957 -0.687 1.00 95.31 100 ALA A O 1
ATOM 726 N N . LEU A 1 101 ? -3.092 4.430 -2.185 1.00 95.69 101 LEU A N 1
ATOM 727 C CA . LEU A 1 101 ? -2.759 5.465 -1.217 1.00 95.69 101 LEU A CA 1
ATOM 728 C C . LEU A 1 101 ? -3.997 5.964 -0.456 1.00 95.69 101 LEU A C 1
ATOM 730 O O . LEU A 1 101 ? -3.972 6.096 0.767 1.00 95.69 101 LEU A O 1
ATOM 734 N N . ALA A 1 102 ? -5.104 6.193 -1.161 1.00 94.75 102 ALA A N 1
ATOM 735 C CA . ALA A 1 102 ? -6.372 6.591 -0.568 1.00 94.75 102 ALA A CA 1
ATOM 736 C C . ALA A 1 102 ? -6.931 5.496 0.349 1.00 94.75 102 ALA A C 1
ATOM 738 O O . ALA A 1 102 ? -7.512 5.795 1.390 1.00 94.75 102 ALA A O 1
ATOM 739 N N . THR A 1 103 ? -6.751 4.225 -0.011 1.00 96.19 103 THR A N 1
ATOM 740 C CA . THR A 1 103 ? -7.169 3.097 0.829 1.00 96.19 103 THR A CA 1
ATOM 741 C C . THR A 1 103 ? -6.347 3.020 2.110 1.00 96.19 103 THR A C 1
ATOM 743 O O . THR A 1 103 ? -6.932 2.914 3.187 1.00 96.19 103 THR A O 1
ATOM 746 N N . MET A 1 104 ? -5.024 3.184 2.023 1.00 96.75 104 MET A N 1
ATOM 747 C CA . MET A 1 104 ? -4.158 3.299 3.201 1.00 96.75 104 MET A CA 1
ATOM 748 C C . MET A 1 104 ? -4.592 4.454 4.108 1.00 96.75 104 MET A C 1
ATOM 750 O O . MET A 1 104 ? -4.807 4.240 5.298 1.00 96.75 104 MET A O 1
ATOM 754 N N . ALA A 1 105 ? -4.817 5.645 3.546 1.00 95.62 105 ALA A N 1
ATOM 755 C CA . ALA A 1 105 ? -5.264 6.823 4.289 1.00 95.62 105 ALA A CA 1
ATOM 756 C C . ALA A 1 105 ? -6.578 6.580 5.052 1.00 95.62 105 ALA A C 1
ATOM 758 O O . ALA A 1 105 ? -6.680 6.873 6.243 1.00 95.62 105 ALA A O 1
ATOM 759 N N . ARG A 1 106 ? -7.582 5.973 4.399 1.00 95.69 106 ARG A N 1
ATOM 760 C CA . ARG A 1 106 ? -8.869 5.649 5.044 1.00 95.69 106 ARG A CA 1
ATOM 761 C C . ARG A 1 106 ? -8.721 4.666 6.205 1.00 95.69 106 ARG A C 1
ATOM 763 O O . ARG A 1 106 ? -9.471 4.759 7.170 1.00 95.69 106 ARG A O 1
ATOM 770 N N . ARG A 1 107 ? -7.794 3.711 6.102 1.00 95.19 107 ARG A N 1
ATOM 771 C CA . ARG A 1 107 ? -7.609 2.639 7.093 1.00 95.19 107 ARG A CA 1
ATOM 772 C C . ARG A 1 107 ? -6.777 3.080 8.292 1.00 95.19 107 ARG A C 1
ATOM 774 O O . ARG A 1 107 ? -6.959 2.535 9.375 1.00 95.19 107 ARG A O 1
ATOM 781 N N . THR A 1 108 ? -5.905 4.071 8.120 1.00 91.12 108 THR A N 1
ATOM 782 C CA . THR A 1 108 ? -5.065 4.606 9.200 1.00 91.12 108 THR A CA 1
ATOM 783 C C . THR A 1 108 ? -5.585 5.897 9.820 1.00 91.12 108 THR A C 1
ATOM 785 O O . THR A 1 108 ? -5.173 6.239 10.925 1.00 91.12 108 THR A O 1
ATOM 788 N N . GLY A 1 109 ? -6.451 6.635 9.118 1.00 92.19 109 GLY A N 1
ATOM 789 C CA . GLY A 1 109 ? -6.846 7.993 9.497 1.00 92.19 109 GLY A CA 1
ATOM 790 C C . GLY A 1 109 ? -5.772 9.051 9.211 1.00 92.19 109 GLY A C 1
ATOM 791 O O . GLY A 1 109 ? -5.967 10.217 9.549 1.00 92.19 109 GLY A O 1
ATOM 792 N N . VAL A 1 110 ? -4.650 8.674 8.585 1.00 93.25 110 VAL A N 1
ATOM 793 C CA . VAL A 1 110 ? -3.618 9.612 8.125 1.00 93.25 110 VAL A CA 1
ATOM 794 C C . VAL A 1 110 ? -4.098 10.283 6.841 1.00 93.25 110 VAL A C 1
ATOM 796 O O . VAL A 1 110 ? -4.669 9.630 5.968 1.00 93.25 110 VAL A O 1
ATOM 799 N N . ALA A 1 111 ? -3.856 11.585 6.693 1.00 94.50 111 ALA A N 1
ATOM 800 C CA . ALA A 1 111 ? -4.227 12.293 5.476 1.00 94.50 111 ALA A CA 1
ATOM 801 C C . ALA A 1 111 ? -3.492 11.713 4.254 1.00 94.50 111 ALA A C 1
ATOM 803 O O . ALA A 1 111 ? -2.280 11.498 4.283 1.00 94.50 111 ALA A O 1
ATOM 804 N N . THR A 1 112 ? -4.209 11.529 3.141 1.00 95.19 112 THR A N 1
ATOM 805 C CA . THR A 1 112 ? -3.640 11.012 1.882 1.00 95.19 112 THR A CA 1
ATOM 806 C C . THR A 1 112 ? -2.413 11.810 1.432 1.00 95.19 112 THR A C 1
ATOM 808 O O . THR A 1 112 ? -1.428 11.228 0.988 1.00 95.19 112 THR A O 1
ATOM 811 N N . ALA A 1 113 ? -2.446 13.137 1.590 1.00 93.81 113 ALA A N 1
ATOM 812 C CA . ALA A 1 113 ? -1.336 14.019 1.233 1.00 93.81 113 ALA A CA 1
ATOM 813 C C . ALA A 1 113 ? -0.089 13.802 2.103 1.00 93.81 113 ALA A C 1
ATOM 815 O O . ALA A 1 113 ? 1.024 13.990 1.620 1.00 93.81 113 ALA A O 1
ATOM 816 N N . ASP A 1 114 ? -0.256 13.400 3.362 1.00 94.31 114 ASP A N 1
ATOM 817 C CA . ASP A 1 114 ? 0.874 13.120 4.245 1.00 94.31 114 ASP A CA 1
ATOM 818 C C . ASP A 1 114 ? 1.492 11.764 3.917 1.00 94.31 114 ASP A C 1
ATOM 820 O O . ASP A 1 114 ? 2.708 11.679 3.794 1.00 94.31 114 ASP A O 1
ATOM 824 N N . LEU A 1 115 ? 0.680 10.739 3.636 1.00 94.56 115 LEU A N 1
ATOM 825 C CA . LEU A 1 115 ? 1.201 9.463 3.132 1.00 94.56 115 LEU A CA 1
ATOM 826 C C . LEU A 1 115 ? 1.924 9.619 1.786 1.00 94.56 115 LEU A C 1
ATOM 828 O O . LEU A 1 115 ? 2.974 9.010 1.598 1.00 94.56 115 LEU A O 1
ATOM 832 N N . ALA A 1 116 ? 1.402 10.450 0.873 1.00 94.44 116 ALA A N 1
ATOM 833 C CA . ALA A 1 116 ? 2.084 10.773 -0.385 1.00 94.44 116 ALA A CA 1
ATOM 834 C C . ALA A 1 116 ? 3.468 11.372 -0.112 1.00 94.44 116 ALA A C 1
ATOM 836 O O . ALA A 1 116 ? 4.477 10.905 -0.627 1.00 94.44 116 ALA A O 1
ATOM 837 N N . ARG A 1 117 ? 3.511 12.376 0.767 1.00 94.69 117 ARG A N 1
ATOM 838 C CA . ARG A 1 117 ? 4.730 13.095 1.133 1.00 94.69 117 ARG A CA 1
ATOM 839 C C . ARG A 1 117 ? 5.771 12.186 1.781 1.00 94.69 117 ARG A C 1
ATOM 841 O O . ARG A 1 117 ? 6.957 12.344 1.513 1.00 94.69 117 ARG A O 1
ATOM 848 N N . GLU A 1 118 ? 5.345 11.249 2.625 1.00 94.69 118 GLU A N 1
ATOM 849 C CA . GLU A 1 118 ? 6.244 10.255 3.215 1.00 94.69 118 GLU A CA 1
ATOM 850 C C . GLU A 1 118 ? 6.764 9.263 2.166 1.00 94.69 118 GLU A C 1
ATOM 852 O O . GLU A 1 118 ? 7.952 8.943 2.173 1.00 94.69 118 GLU A O 1
ATOM 857 N N . ALA A 1 119 ? 5.926 8.830 1.218 1.00 94.06 119 ALA A N 1
ATOM 858 C CA . ALA A 1 119 ? 6.354 7.972 0.111 1.00 94.06 119 ALA A CA 1
ATOM 859 C C . ALA A 1 119 ? 7.344 8.670 -0.842 1.00 94.06 119 ALA A C 1
ATOM 861 O O . ALA A 1 119 ? 8.284 8.026 -1.312 1.00 94.06 119 ALA A O 1
ATOM 862 N N . ASP A 1 120 ? 7.159 9.971 -1.084 1.00 93.50 120 ASP A N 1
ATOM 863 C CA . ASP A 1 120 ? 8.035 10.796 -1.926 1.00 93.50 120 ASP A CA 1
ATOM 864 C C . ASP A 1 120 ? 9.397 11.076 -1.272 1.00 93.50 120 ASP A C 1
ATOM 866 O O . ASP A 1 120 ? 10.404 11.231 -1.961 1.00 93.50 120 ASP A O 1
ATOM 870 N N . ARG A 1 121 ? 9.440 11.165 0.063 1.00 93.12 121 ARG A N 1
ATOM 871 C CA . ARG A 1 121 ? 10.683 11.364 0.832 1.00 93.12 121 ARG A CA 1
ATOM 872 C C . ARG A 1 121 ? 11.460 10.077 1.061 1.00 93.12 121 ARG A C 1
ATOM 874 O O . ARG A 1 121 ? 12.664 10.138 1.310 1.00 93.12 121 ARG A O 1
ATOM 881 N N . ALA A 1 122 ? 10.776 8.936 1.045 1.00 91.25 122 ALA A N 1
ATOM 882 C CA . ALA A 1 122 ? 11.419 7.646 1.192 1.00 91.25 122 ALA A CA 1
ATOM 883 C C . ALA A 1 122 ? 12.375 7.382 0.020 1.00 91.25 122 ALA A C 1
ATOM 885 O O . ALA A 1 122 ? 12.171 7.846 -1.104 1.00 91.25 122 ALA A O 1
ATOM 886 N N . ILE A 1 123 ? 13.401 6.567 0.272 1.00 90.88 123 ILE A N 1
ATOM 887 C CA . ILE A 1 123 ? 14.163 5.942 -0.815 1.00 90.88 123 ILE A CA 1
ATOM 888 C C . ILE A 1 123 ? 13.201 5.172 -1.743 1.00 90.88 123 ILE A C 1
ATOM 890 O O . ILE A 1 123 ? 12.108 4.804 -1.308 1.00 90.88 123 ILE A O 1
ATOM 894 N N . PRO A 1 124 ? 13.559 4.888 -3.005 1.00 93.12 124 PRO A N 1
ATOM 895 C CA . PRO A 1 124 ? 12.752 4.006 -3.844 1.00 93.12 124 PRO A CA 1
ATOM 896 C C . PRO A 1 124 ? 12.504 2.670 -3.127 1.00 93.12 124 PRO A C 1
ATOM 898 O O . PRO A 1 124 ? 13.447 1.939 -2.832 1.00 93.12 124 PRO A O 1
ATOM 901 N N . LEU A 1 125 ? 11.241 2.385 -2.802 1.00 94.50 125 LEU A N 1
ATOM 902 C CA . LEU A 1 125 ? 10.847 1.210 -2.032 1.00 94.50 125 LEU A CA 1
ATOM 903 C C . LEU A 1 125 ? 10.307 0.137 -2.977 1.00 94.50 125 LEU A C 1
ATOM 905 O O . LEU A 1 125 ? 9.653 0.427 -3.983 1.00 94.50 125 LEU A O 1
ATOM 909 N N . GLU A 1 126 ? 10.525 -1.121 -2.614 1.00 95.25 126 GLU A N 1
ATOM 910 C CA . GLU A 1 126 ? 9.973 -2.278 -3.312 1.00 95.25 126 GLU A CA 1
ATOM 911 C C . GLU A 1 126 ? 9.183 -3.138 -2.328 1.00 95.25 126 GLU A C 1
ATOM 913 O O . GLU A 1 126 ? 9.640 -3.427 -1.224 1.00 95.25 126 GLU A O 1
ATOM 918 N N . MET A 1 127 ? 8.004 -3.584 -2.749 1.00 95.25 127 MET A N 1
ATOM 919 C CA . MET A 1 127 ? 7.228 -4.595 -2.045 1.00 95.25 127 MET A CA 1
ATOM 920 C C . MET A 1 127 ? 7.462 -5.947 -2.706 1.00 95.25 127 MET A C 1
ATOM 922 O O . MET A 1 127 ? 7.331 -6.079 -3.923 1.00 95.25 127 MET A O 1
ATOM 926 N N . TYR A 1 128 ? 7.796 -6.957 -1.910 1.00 95.19 128 TYR A N 1
ATOM 927 C CA . TYR A 1 128 ? 7.924 -8.330 -2.377 1.00 95.19 128 TYR A CA 1
ATOM 928 C C . TYR A 1 128 ? 7.812 -9.309 -1.208 1.00 95.19 128 TYR A C 1
ATOM 930 O O . TYR A 1 128 ? 7.925 -8.946 -0.040 1.00 95.19 128 TYR A O 1
ATOM 938 N N . LEU A 1 129 ? 7.593 -10.574 -1.542 1.00 94.00 129 LEU A N 1
ATOM 939 C CA . LEU A 1 129 ? 7.574 -11.684 -0.596 1.00 94.00 129 LEU A CA 1
ATOM 940 C C . LEU A 1 129 ? 8.879 -12.467 -0.788 1.00 94.00 129 LEU A C 1
ATOM 942 O O . LEU A 1 129 ? 8.996 -13.180 -1.786 1.00 94.00 129 LEU A O 1
ATOM 946 N N . PRO A 1 130 ? 9.874 -12.352 0.107 1.00 90.81 130 PRO A N 1
ATOM 947 C CA . PRO A 1 130 ? 11.239 -12.819 -0.156 1.00 90.81 130 PRO A CA 1
ATOM 948 C C . PRO A 1 130 ? 11.322 -14.336 -0.346 1.00 90.81 130 PRO A C 1
ATOM 950 O O . PRO A 1 130 ? 12.001 -14.830 -1.248 1.00 90.81 130 PRO A O 1
ATOM 953 N N . VAL A 1 131 ? 10.567 -15.088 0.455 1.00 93.56 131 VAL A N 1
ATOM 954 C CA . VAL A 1 131 ? 10.611 -16.552 0.473 1.00 93.56 131 VAL A CA 1
ATOM 955 C C . VAL A 1 131 ? 9.713 -17.124 -0.638 1.00 93.56 131 VAL A C 1
ATOM 957 O O . VAL A 1 131 ? 8.491 -16.951 -0.583 1.00 93.56 131 VAL A O 1
ATOM 960 N N . PRO A 1 132 ? 10.261 -17.856 -1.633 1.00 93.94 132 PRO A N 1
ATOM 961 C CA . PRO A 1 132 ? 9.475 -18.389 -2.751 1.00 93.94 132 PRO A CA 1
ATOM 962 C C . PRO A 1 132 ? 8.327 -19.306 -2.326 1.00 93.94 132 PRO A C 1
ATOM 964 O O . PRO A 1 132 ? 7.295 -19.371 -2.986 1.00 93.94 132 PRO A O 1
ATOM 967 N N . GLU A 1 133 ? 8.505 -20.039 -1.231 1.00 95.06 133 GLU A N 1
ATOM 968 C CA . GLU A 1 133 ? 7.477 -20.913 -0.674 1.00 95.06 133 GLU A CA 1
ATOM 969 C C . GLU A 1 133 ? 6.293 -20.124 -0.103 1.00 95.06 133 GLU A C 1
ATOM 971 O O . GLU A 1 133 ? 5.148 -20.486 -0.371 1.00 95.06 133 GLU A O 1
ATOM 976 N N . HIS A 1 134 ? 6.550 -19.003 0.581 1.00 94.44 134 HIS A N 1
ATOM 977 C CA . HIS A 1 134 ? 5.496 -18.106 1.064 1.00 94.44 134 HIS A CA 1
ATOM 978 C C . HIS A 1 134 ? 4.733 -17.483 -0.109 1.00 94.44 134 HIS A C 1
ATOM 980 O O . HIS A 1 134 ? 3.507 -17.471 -0.091 1.00 94.44 134 HIS A O 1
ATOM 986 N N . ARG A 1 135 ? 5.433 -17.078 -1.183 1.00 93.81 135 ARG A N 1
ATOM 987 C CA . ARG A 1 135 ? 4.787 -16.591 -2.419 1.00 93.81 135 ARG A CA 1
ATOM 988 C C . ARG A 1 135 ? 3.813 -17.592 -3.018 1.00 93.81 135 ARG A C 1
ATOM 990 O O . ARG A 1 135 ? 2.712 -17.218 -3.397 1.00 93.81 135 ARG A O 1
ATOM 997 N N . ARG A 1 136 ? 4.217 -18.862 -3.113 1.00 93.19 136 ARG A N 1
ATOM 998 C CA . ARG A 1 136 ? 3.371 -19.913 -3.697 1.00 93.19 136 ARG A CA 1
ATOM 999 C C . ARG A 1 136 ? 2.160 -20.250 -2.830 1.00 93.19 136 ARG A C 1
ATOM 1001 O O . ARG A 1 136 ? 1.130 -20.624 -3.375 1.00 93.19 136 ARG A O 1
ATOM 1008 N N . ARG A 1 137 ? 2.297 -20.170 -1.504 1.00 94.69 137 ARG A N 1
ATOM 1009 C CA . ARG A 1 137 ? 1.221 -20.517 -0.565 1.00 94.69 137 ARG A CA 1
ATOM 1010 C C . ARG A 1 137 ? 0.242 -19.385 -0.317 1.00 94.69 137 ARG A C 1
ATOM 1012 O O . ARG A 1 137 ? -0.920 -19.664 -0.052 1.00 94.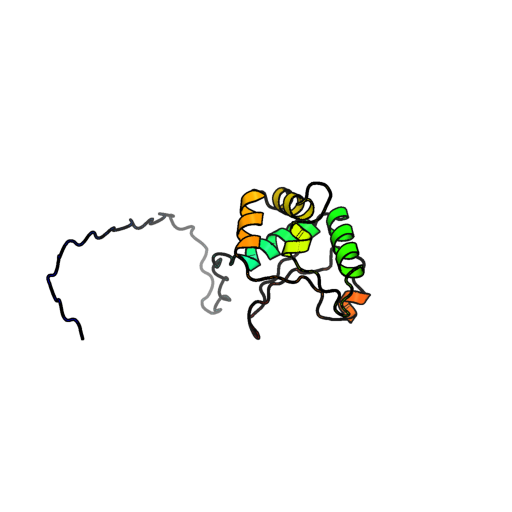69 137 ARG A O 1
ATOM 1019 N N . TRP A 1 138 ? 0.694 -18.138 -0.366 1.00 95.00 138 TRP A N 1
ATOM 1020 C CA . TRP A 1 138 ? -0.164 -17.016 -0.031 1.00 95.00 138 TRP A CA 1
ATOM 1021 C C . TRP A 1 138 ? -1.202 -16.767 -1.129 1.00 95.00 138 TRP A C 1
ATOM 1023 O O . TRP A 1 138 ? -0.907 -16.304 -2.235 1.00 95.00 138 TRP A O 1
ATOM 1033 N N . THR A 1 139 ? -2.456 -17.064 -0.804 1.00 94.50 139 THR A N 1
ATOM 1034 C CA . THR A 1 139 ? -3.603 -16.909 -1.705 1.00 94.50 139 THR A CA 1
ATOM 1035 C C . THR A 1 139 ? -4.284 -15.548 -1.571 1.00 94.50 139 THR A C 1
ATOM 1037 O O . THR A 1 139 ? -5.359 -15.352 -2.130 1.00 94.50 139 THR A O 1
ATOM 1040 N N . GLY A 1 140 ? -3.672 -14.596 -0.857 1.00 93.38 140 GLY A N 1
ATOM 1041 C CA . GLY A 1 140 ? -4.289 -13.306 -0.540 1.00 93.38 140 GLY A CA 1
ATOM 1042 C C . GLY A 1 140 ? -5.168 -13.369 0.709 1.00 93.38 140 GLY A C 1
ATOM 1043 O O . GLY A 1 140 ? -6.128 -12.609 0.829 1.00 93.38 140 GLY A O 1
ATOM 1044 N N . ASP A 1 141 ? -4.881 -14.287 1.632 1.00 94.62 141 ASP A N 1
ATOM 1045 C CA . ASP A 1 141 ? -5.489 -14.321 2.964 1.00 94.62 141 ASP A CA 1
ATOM 1046 C C . ASP A 1 141 ? -4.787 -13.340 3.924 1.00 94.62 141 ASP A C 1
ATOM 1048 O O . ASP A 1 141 ? -3.802 -12.698 3.559 1.00 94.62 141 ASP A O 1
ATOM 1052 N N . ALA A 1 142 ? -5.312 -13.186 5.140 1.00 95.31 142 ALA A N 1
ATOM 1053 C CA . ALA A 1 142 ? -4.749 -12.274 6.138 1.00 95.31 142 ALA A CA 1
ATOM 1054 C C . ALA A 1 142 ? -3.481 -12.818 6.833 1.00 95.31 142 ALA A C 1
ATOM 1056 O O . ALA A 1 142 ? -2.923 -12.135 7.682 1.00 95.31 142 ALA A O 1
ATOM 1057 N N . ASN A 1 143 ? -2.998 -14.017 6.477 1.00 93.81 143 ASN A N 1
ATOM 1058 C CA . ASN A 1 143 ? -1.828 -14.643 7.102 1.00 93.81 143 ASN A CA 1
ATOM 1059 C C . ASN A 1 143 ? -0.524 -14.118 6.480 1.00 93.81 143 ASN A C 1
ATOM 1061 O O . ASN A 1 143 ? 0.290 -14.876 5.948 1.00 93.81 143 ASN A O 1
ATOM 1065 N N . VAL A 1 144 ? -0.339 -12.800 6.507 1.00 94.50 144 VAL A N 1
ATOM 1066 C CA . VAL A 1 144 ? 0.832 -12.112 5.962 1.00 94.50 144 VAL A CA 1
ATOM 1067 C C . VAL A 1 144 ? 1.275 -11.012 6.920 1.00 94.50 144 VAL A C 1
ATOM 1069 O O . VAL A 1 144 ? 0.452 -10.396 7.586 1.00 94.50 144 VAL A O 1
ATOM 1072 N N . LEU A 1 145 ? 2.581 -10.768 6.976 1.00 95.50 145 LEU A N 1
ATOM 1073 C CA . LEU A 1 145 ? 3.179 -9.679 7.742 1.00 95.50 145 LEU A CA 1
ATOM 1074 C C . LEU A 1 145 ? 3.785 -8.665 6.779 1.00 95.50 145 LEU A C 1
ATOM 1076 O O . LEU A 1 145 ? 4.370 -9.047 5.761 1.00 95.50 145 LEU A O 1
ATOM 1080 N N . VAL A 1 146 ? 3.696 -7.384 7.125 1.00 96.69 146 VAL A N 1
ATOM 1081 C CA . VAL A 1 146 ? 4.417 -6.324 6.415 1.00 96.69 146 VAL A CA 1
ATOM 1082 C C . VAL A 1 146 ? 5.615 -5.924 7.253 1.00 96.69 146 VAL A C 1
ATOM 1084 O O . VAL A 1 146 ? 5.449 -5.471 8.381 1.00 96.69 146 VAL A O 1
ATOM 1087 N N . ALA A 1 147 ? 6.815 -6.076 6.703 1.00 93.88 147 ALA A N 1
ATOM 1088 C CA . ALA A 1 147 ? 8.051 -5.719 7.382 1.00 93.88 147 ALA A CA 1
ATOM 1089 C C . ALA A 1 147 ? 8.879 -4.729 6.563 1.00 93.88 147 ALA A C 1
ATOM 1091 O O . ALA A 1 147 ? 8.867 -4.770 5.331 1.00 93.88 147 ALA A O 1
ATOM 1092 N N . THR A 1 148 ? 9.620 -3.862 7.250 1.00 92.69 148 THR A N 1
ATOM 1093 C CA . THR A 1 148 ? 10.614 -2.977 6.632 1.00 92.69 148 THR A CA 1
ATOM 1094 C C . THR A 1 148 ? 12.017 -3.546 6.784 1.00 92.69 148 THR A C 1
ATOM 1096 O O . THR A 1 148 ? 12.398 -3.960 7.877 1.00 92.69 148 THR A O 1
ATOM 1099 N N . ALA A 1 149 ? 12.802 -3.496 5.710 1.00 86.69 149 ALA A N 1
ATOM 1100 C CA . ALA A 1 149 ? 14.239 -3.755 5.717 1.00 86.69 149 ALA A CA 1
ATOM 1101 C C . ALA A 1 149 ? 14.917 -2.661 4.882 1.00 86.69 149 ALA A C 1
ATOM 1103 O O . ALA A 1 149 ? 14.641 -2.557 3.686 1.00 86.69 149 ALA A O 1
ATOM 1104 N N . ILE A 1 150 ? 15.723 -1.810 5.522 1.00 82.19 150 ILE A N 1
ATOM 1105 C CA . ILE A 1 150 ? 16.341 -0.636 4.882 1.00 82.19 150 ILE A CA 1
ATOM 1106 C C . ILE A 1 150 ? 17.838 -0.854 4.676 1.00 82.19 150 ILE A C 1
ATOM 1108 O O . ILE A 1 150 ? 18.321 -0.632 3.567 1.00 82.19 150 ILE A O 1
ATOM 1112 N N . ALA A 1 151 ? 18.557 -1.324 5.696 1.00 82.31 151 ALA A N 1
ATOM 1113 C CA . ALA A 1 151 ? 19.932 -1.778 5.561 1.00 82.31 151 ALA A CA 1
ATOM 1114 C C . ALA A 1 151 ? 20.053 -3.294 5.758 1.00 82.31 151 ALA A C 1
ATOM 1116 O O . ALA A 1 151 ? 19.222 -3.947 6.399 1.00 82.31 151 ALA A O 1
ATOM 1117 N N . ASP A 1 152 ? 21.123 -3.859 5.202 1.00 77.25 152 ASP A N 1
ATOM 1118 C CA . ASP A 1 152 ? 21.475 -5.253 5.442 1.00 77.25 152 ASP A CA 1
ATOM 1119 C C . ASP A 1 152 ? 21.743 -5.476 6.935 1.00 77.25 152 ASP A C 1
ATOM 1121 O O . ASP A 1 152 ? 22.487 -4.723 7.561 1.00 77.25 152 ASP A O 1
ATOM 1125 N N . HIS A 1 153 ? 21.200 -6.569 7.475 1.00 79.75 153 HIS A N 1
ATOM 1126 C CA . HIS A 1 153 ? 21.289 -6.963 8.890 1.00 79.75 153 HIS A CA 1
ATOM 1127 C C . HIS A 1 153 ? 20.524 -6.073 9.883 1.00 79.75 153 HIS A C 1
ATOM 1129 O O . HIS A 1 153 ? 20.646 -6.294 11.091 1.00 79.75 153 HIS A O 1
ATOM 1135 N N . ASP A 1 154 ? 19.696 -5.133 9.415 1.00 80.31 154 ASP A N 1
ATOM 1136 C CA . ASP A 1 154 ? 18.738 -4.464 10.295 1.00 80.31 154 ASP A CA 1
ATOM 1137 C C . ASP A 1 154 ? 17.750 -5.479 10.879 1.00 80.31 154 ASP A C 1
ATOM 1139 O O . ASP A 1 154 ? 17.294 -6.405 10.201 1.00 80.31 154 ASP A O 1
ATOM 1143 N N . VAL A 1 155 ? 17.383 -5.283 12.148 1.00 83.62 155 VAL A N 1
ATOM 1144 C CA . VAL A 1 155 ? 16.275 -6.025 12.754 1.00 83.62 155 VAL A CA 1
ATOM 1145 C C . VAL A 1 155 ? 14.981 -5.503 12.126 1.00 83.62 155 VAL A C 1
ATOM 1147 O O . VAL A 1 155 ? 14.652 -4.331 12.328 1.00 83.62 155 VAL A O 1
ATOM 1150 N N . PRO A 1 156 ? 14.237 -6.325 11.364 1.00 85.62 156 PRO A N 1
ATOM 1151 C CA . PRO A 1 156 ? 13.045 -5.845 10.689 1.00 85.62 156 PRO A CA 1
ATOM 1152 C C . PRO A 1 156 ? 11.956 -5.509 11.707 1.00 85.62 156 PRO A C 1
ATOM 1154 O O . PRO A 1 156 ? 11.663 -6.293 12.612 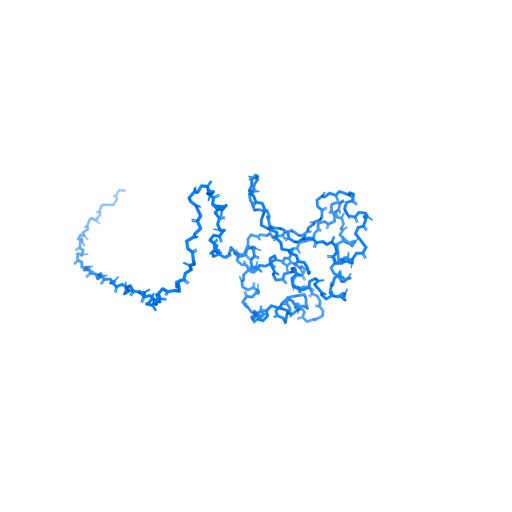1.00 85.62 156 PRO A O 1
ATOM 1157 N N . VAL A 1 157 ? 11.311 -4.360 11.517 1.00 90.69 157 VAL A N 1
ATOM 1158 C CA . VAL A 1 157 ? 10.060 -4.023 12.203 1.00 90.69 157 VAL A CA 1
ATOM 1159 C C . VAL A 1 157 ? 8.917 -4.578 11.363 1.00 90.69 157 VAL A C 1
ATOM 1161 O O . VAL A 1 157 ? 8.832 -4.280 10.170 1.00 90.69 157 VAL A O 1
ATOM 1164 N N . ALA A 1 158 ? 8.065 -5.404 11.971 1.00 93.44 158 ALA A N 1
ATOM 1165 C CA . ALA A 1 158 ? 6.946 -6.064 11.306 1.00 93.44 158 ALA A CA 1
ATOM 1166 C C . ALA A 1 158 ? 5.600 -5.642 11.906 1.00 93.44 158 ALA A C 1
ATOM 1168 O O . ALA A 1 158 ? 5.492 -5.386 13.105 1.00 93.44 158 ALA A O 1
ATOM 1169 N N . PHE A 1 159 ? 4.578 -5.600 11.055 1.00 95.69 159 PHE A N 1
ATOM 1170 C CA . PHE A 1 159 ? 3.209 -5.232 11.393 1.00 95.69 159 PHE A CA 1
ATOM 1171 C C . PHE A 1 159 ? 2.239 -6.307 10.891 1.00 95.69 159 PHE A C 1
ATOM 1173 O O . PHE A 1 159 ? 2.345 -6.755 9.743 1.00 95.69 159 PHE A O 1
ATOM 1180 N N . ASP A 1 160 ? 1.295 -6.688 11.750 1.00 93.56 160 ASP A N 1
ATOM 1181 C CA . ASP A 1 160 ? 0.180 -7.580 11.423 1.00 93.56 160 ASP A CA 1
ATOM 1182 C C . ASP A 1 160 ? -0.910 -6.875 10.600 1.00 93.56 160 ASP A C 1
ATOM 1184 O O . ASP A 1 160 ? -1.031 -5.643 10.609 1.00 93.56 160 ASP A O 1
ATOM 1188 N N . VAL A 1 161 ? -1.697 -7.691 9.895 1.00 90.56 161 VAL A N 1
ATOM 1189 C CA . VAL A 1 161 ? -2.802 -7.304 9.001 1.00 90.56 161 VAL A CA 1
ATOM 1190 C C . VAL A 1 161 ? -4.149 -7.239 9.715 1.00 90.56 161 VAL A C 1
ATOM 1192 O O . VAL A 1 161 ? -4.442 -8.157 10.511 1.00 90.56 161 VAL A O 1
#

Secondary structure (DSSP, 8-state):
-----------------------------PPP--S---PPPP-------HHHHHHHHHHHHHTSHHHHHHHHHHHHT-SSTT--EEHHHHHH-TTTT-HHHHHHHHHH---HHHHHHHHHHS---EE---SHHHHHH--S-S--EEEE--STT---EEEE-

Radius of gyration: 23.9 Å; chains: 1; bounding box: 56×63×61 Å

pLDDT: mean 80.82, std 19.06, range [37.72, 97.94]

Foldseek 3Di:
DDDDDDDDDDDDDDDDDDDPPPPDDPDDDDDDDDPDDDDDPDPDPDPQALVRLLLQLLQLLLVDLVLLQVVLVQLVPQPDPQSKDFVLVVCQDDDVGGPNLVSSCVRPVNDSVVNNVSCVPDDRDIDGDRDVVCNVPCPSDQPDWRWDDDDPPDDIDIDGD